Protein AF-A0A819XTP9-F1 (afdb_monomer)

pLDDT: mean 86.05, std 8.95, range [52.72, 97.12]

Foldseek 3Di:
DVLVVVLVVLVVLLVVCVVPVLVCVVVDDLVSLLSNLVSLLSVLVVVVLVSSCVVCVVVCQVDQSSLLSSLSSCLSNVVNVVSVVSQVPHPPHDPSSLLSNLLSCLPPVVNLVVSVVSQVPDPDRDPSSLVSSLVSCVVVVPVVVNVVSVVVVVVVD

Nearest PDB structures (foldseek):
  5iww-assembly1_D  TM=8.257E-01  e=1.047E-04  unidentified
  1fch-assembly1_A  TM=5.618E-01  e=5.860E-01  Homo sapiens
  9gag-assembly1_A  TM=6.217E-01  e=4.543E+00  Homo sapiens
  8qoy-assembly1_A  TM=3.673E-01  e=1.889E+00  Actinobacillus pleuropneumoniae
  2vsn-assembly2_B  TM=4.023E-01  e=3.390E+00  Xanthomonas campestris pv. campestris str. 8004

Organism: NCBI:txid392030

Radius of gyration: 17.26 Å; Cα contacts (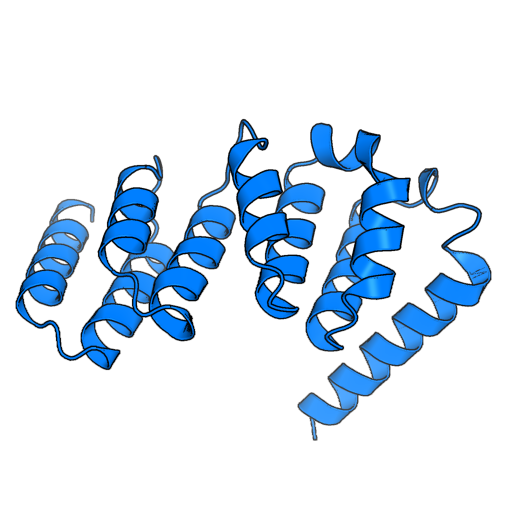8 Å, |Δi|>4): 165; chains: 1; bounding box: 43×31×42 Å

Sequence (157 aa):
MKLLNDKKQFEKALAIFDQYGISNILTLSNFTITQVLKACAHMGDLQRGKVIHNLIASKTENDIYVSSTLIHMYVHCADIASAQSLFDSTKNKTPQMYGMMMKNALMKCGDVAHAESLFYSSKEKGLSSYGVMMKGINRLNIFDNAELVMSQLFISL

InterPro domains:
  IPR011990 Tetratricopeptide-like helical domain superfamily [G3DSA:1.25.40.10] (1-155)
  IPR046960 Pentatricopeptide repeat-containing protein At4g14850-like, plant [PTHR47926] (7-102)

Mean predicted aligned error: 6.76 Å

Structure (mmCIF, N/CA/C/O backbone):
data_AF-A0A819XTP9-F1
#
_entry.id   AF-A0A819XTP9-F1
#
loop_
_atom_site.group_PDB
_atom_site.id
_atom_site.type_symbol
_atom_site.label_atom_id
_atom_site.label_alt_id
_atom_site.label_comp_id
_atom_site.label_asym_id
_atom_site.label_entity_id
_atom_site.label_seq_id
_atom_site.pdbx_PDB_ins_code
_atom_site.Cartn_x
_atom_site.Cartn_y
_ato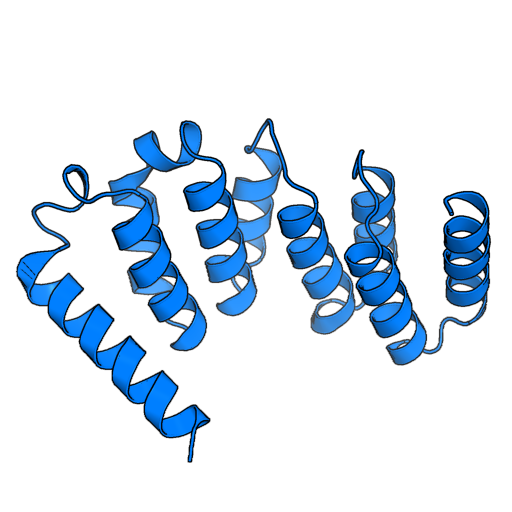m_site.Cartn_z
_atom_site.occupancy
_atom_site.B_iso_or_equiv
_atom_site.auth_seq_id
_atom_site.auth_comp_id
_atom_site.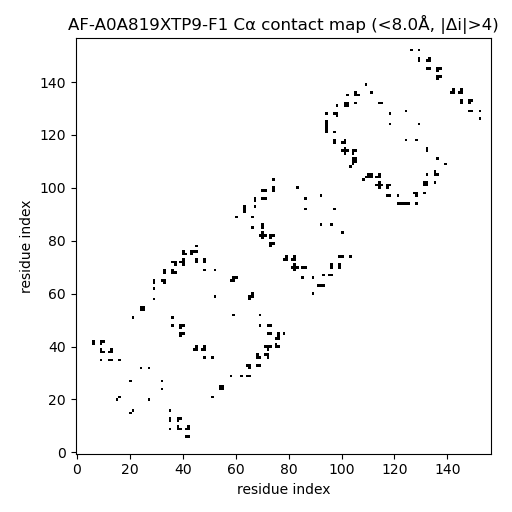auth_asym_id
_atom_site.auth_atom_id
_atom_site.pdbx_PDB_model_num
ATOM 1 N N . MET A 1 1 ? 12.580 -18.613 15.513 1.00 52.72 1 MET A N 1
ATOM 2 C CA . MET A 1 1 ? 11.890 -18.068 16.710 1.00 52.72 1 MET A CA 1
ATOM 3 C C . MET A 1 1 ? 11.300 -16.668 16.498 1.00 52.72 1 MET A C 1
ATOM 5 O O . MET A 1 1 ? 10.127 -16.501 16.796 1.00 52.72 1 MET A O 1
ATOM 9 N N . LYS A 1 2 ? 12.041 -15.690 15.942 1.00 59.69 2 LYS A N 1
ATOM 10 C CA . LYS A 1 2 ? 11.573 -14.297 15.736 1.00 59.69 2 LYS A CA 1
ATOM 11 C C . LYS A 1 2 ? 10.280 -14.166 14.900 1.00 59.69 2 LYS A C 1
ATOM 13 O O . LYS A 1 2 ? 9.315 -13.595 15.382 1.00 59.69 2 LYS A O 1
ATOM 18 N N . LEU A 1 3 ? 10.202 -14.842 13.747 1.00 56.00 3 LEU A N 1
ATOM 19 C CA . LEU A 1 3 ? 9.009 -14.878 12.874 1.00 56.00 3 LEU A CA 1
ATOM 20 C C . LEU A 1 3 ? 7.717 -15.345 13.574 1.00 56.00 3 LEU A C 1
ATOM 22 O O . LEU A 1 3 ? 6.644 -14.802 13.331 1.00 56.00 3 LEU A O 1
ATOM 26 N N . LEU A 1 4 ? 7.811 -16.345 14.458 1.00 60.31 4 LEU A N 1
ATOM 27 C CA . LEU A 1 4 ? 6.656 -16.848 15.210 1.00 60.31 4 LEU A CA 1
ATOM 28 C C . LEU A 1 4 ? 6.201 -15.835 16.272 1.00 60.31 4 LEU A C 1
ATOM 30 O O . LEU A 1 4 ? 5.009 -15.713 16.547 1.00 60.31 4 LEU A O 1
ATOM 34 N N . ASN A 1 5 ? 7.153 -15.105 16.856 1.00 67.62 5 ASN A N 1
ATOM 35 C CA . ASN A 1 5 ? 6.876 -14.062 17.834 1.00 67.62 5 ASN A CA 1
ATOM 36 C C . ASN A 1 5 ? 6.224 -12.836 17.182 1.00 67.62 5 ASN A C 1
ATOM 38 O O . ASN A 1 5 ? 5.313 -12.249 17.760 1.00 67.62 5 ASN A O 1
ATOM 42 N N . ASP A 1 6 ? 6.648 -12.484 15.968 1.00 74.19 6 ASP A N 1
ATOM 43 C CA . ASP A 1 6 ? 6.066 -11.383 15.198 1.00 74.19 6 ASP A CA 1
ATOM 44 C C . ASP A 1 6 ? 4.623 -11.718 14.788 1.00 74.19 6 ASP A C 1
ATOM 46 O O . ASP A 1 6 ? 3.712 -10.926 15.022 1.00 74.19 6 ASP A O 1
ATOM 50 N N . LYS A 1 7 ? 4.372 -12.945 14.305 1.00 78.00 7 LYS A N 1
ATOM 51 C CA . LYS A 1 7 ? 3.016 -13.407 13.963 1.00 78.00 7 LYS A CA 1
ATOM 52 C C . LYS A 1 7 ? 2.049 -13.330 15.153 1.00 78.00 7 LYS A C 1
ATOM 54 O O . LYS A 1 7 ? 0.955 -12.789 15.017 1.00 78.00 7 LYS A O 1
ATOM 59 N N . LYS A 1 8 ? 2.474 -13.794 16.336 1.00 83.50 8 LYS A N 1
ATOM 60 C CA . LYS A 1 8 ? 1.664 -13.716 17.568 1.00 83.50 8 LYS A CA 1
ATOM 61 C C . LYS A 1 8 ? 1.355 -12.278 17.990 1.00 83.50 8 LYS A C 1
ATOM 63 O O . LYS A 1 8 ? 0.296 -12.026 18.558 1.00 83.50 8 LYS A O 1
ATOM 68 N N . GLN A 1 9 ? 2.273 -11.341 17.763 1.00 82.75 9 GLN A N 1
ATOM 69 C CA . GLN A 1 9 ? 2.052 -9.931 18.089 1.00 82.75 9 GLN A CA 1
ATOM 70 C C . GLN A 1 9 ? 1.016 -9.296 17.158 1.00 82.75 9 GLN A C 1
ATOM 72 O O . GLN A 1 9 ? 0.125 -8.598 17.639 1.00 82.75 9 GLN A O 1
ATOM 77 N N . PHE A 1 10 ? 1.081 -9.582 15.854 1.00 88.19 10 PHE A N 1
ATOM 78 C CA . PHE A 1 10 ? 0.088 -9.095 14.894 1.00 88.19 10 PHE A CA 1
ATOM 79 C C . PHE A 1 10 ? -1.302 -9.663 15.172 1.00 88.19 10 PHE A C 1
ATOM 81 O O . PHE A 1 10 ? -2.270 -8.913 15.185 1.00 88.19 10 PHE A O 1
ATOM 88 N N . GLU A 1 11 ? -1.401 -10.954 15.480 1.00 87.69 11 GLU A N 1
ATOM 89 C CA . GLU A 1 11 ? -2.671 -11.592 15.835 1.00 87.69 11 GLU A CA 1
ATOM 90 C C . GLU A 1 11 ? -3.318 -10.948 17.072 1.00 87.69 11 GLU A C 1
ATOM 92 O O . GLU A 1 11 ? -4.498 -10.604 17.050 1.00 87.69 11 GLU A O 1
ATOM 97 N N . LYS A 1 12 ? -2.531 -10.674 18.121 1.00 86.12 12 LYS A N 1
ATOM 98 C CA . LYS A 1 12 ? -3.012 -9.944 19.306 1.00 86.12 12 LYS A CA 1
ATOM 99 C C . LYS A 1 12 ? -3.460 -8.522 18.979 1.00 86.12 12 LYS A C 1
ATOM 101 O O . LYS A 1 12 ? -4.491 -8.085 19.482 1.00 86.12 12 LYS A O 1
ATOM 106 N N . ALA A 1 13 ? -2.697 -7.798 18.160 1.00 86.00 13 ALA A N 1
ATOM 107 C CA . ALA A 1 13 ? -3.052 -6.439 17.758 1.00 86.00 13 ALA A CA 1
ATOM 108 C C . ALA A 1 13 ? -4.395 -6.408 17.013 1.00 86.00 13 ALA A C 1
ATOM 110 O O . ALA A 1 13 ? -5.224 -5.539 17.276 1.00 86.00 13 ALA A O 1
ATOM 111 N N . LEU A 1 14 ? -4.627 -7.385 16.133 1.00 90.38 14 LEU A N 1
ATOM 112 C CA . LEU A 1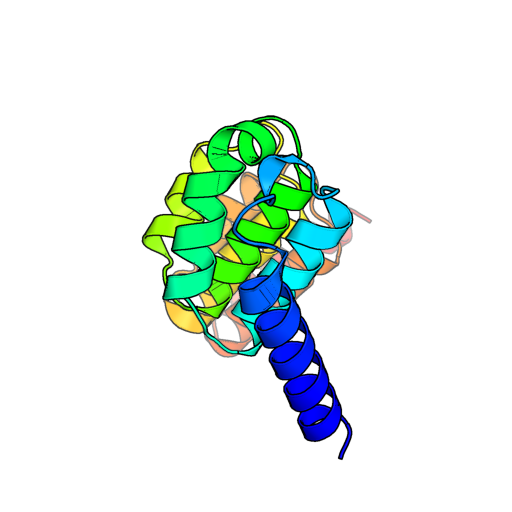 14 ? -5.881 -7.524 15.397 1.00 90.38 14 LEU A CA 1
ATOM 113 C C . LEU A 1 14 ? -7.042 -7.908 16.320 1.00 90.38 14 LEU A C 1
ATOM 115 O O . LEU A 1 14 ? -8.101 -7.306 16.213 1.00 90.38 14 LEU A O 1
ATOM 119 N N . ALA A 1 15 ? -6.832 -8.808 17.284 1.00 89.00 15 ALA A N 1
ATOM 120 C CA . ALA A 1 15 ? -7.862 -9.167 18.261 1.00 89.00 15 ALA A CA 1
ATOM 121 C C . ALA A 1 15 ? -8.310 -7.966 19.119 1.00 89.00 15 ALA A C 1
ATOM 123 O O . ALA A 1 15 ? -9.503 -7.751 19.320 1.00 89.00 15 ALA A O 1
ATOM 124 N N . ILE A 1 16 ? -7.362 -7.145 19.587 1.00 86.06 16 ILE A N 1
ATOM 125 C CA . ILE A 1 16 ? -7.672 -5.914 20.334 1.00 86.06 16 ILE A CA 1
ATOM 126 C C . ILE A 1 16 ? -8.431 -4.924 19.440 1.00 86.06 16 ILE A C 1
ATOM 128 O O . ILE A 1 16 ? -9.387 -4.287 19.885 1.00 86.06 16 ILE A O 1
ATOM 132 N N . PHE A 1 17 ? -8.019 -4.797 18.178 1.00 87.69 17 PHE A N 1
ATOM 133 C CA . PHE A 1 17 ? -8.687 -3.926 17.218 1.00 87.69 17 PHE A CA 1
ATOM 134 C C . PHE A 1 17 ? -10.121 -4.381 16.912 1.00 87.69 17 PHE A C 1
ATOM 136 O O . PHE A 1 17 ? -11.020 -3.545 16.882 1.00 87.69 17 PHE A O 1
ATOM 143 N N . ASP A 1 18 ? -10.362 -5.679 16.751 1.00 87.12 18 ASP A N 1
ATOM 144 C CA . ASP A 1 18 ? -11.707 -6.213 16.524 1.00 87.12 18 ASP A CA 1
ATOM 145 C C . ASP A 1 18 ? -12.618 -5.972 17.735 1.00 87.12 18 ASP A C 1
ATOM 147 O O . ASP A 1 18 ? -13.797 -5.663 17.575 1.00 87.12 18 ASP A O 1
ATOM 151 N N . GLN A 1 19 ? -12.067 -6.064 18.949 1.00 85.75 19 GLN A N 1
ATOM 152 C CA . GLN A 1 19 ? -12.831 -5.887 20.181 1.00 85.75 19 GLN A CA 1
ATOM 153 C C . GLN A 1 19 ? -13.189 -4.420 20.470 1.00 85.75 19 GLN A C 1
ATOM 155 O O . GLN A 1 19 ? -14.282 -4.149 20.965 1.00 85.75 19 GLN A O 1
ATOM 160 N N . TYR A 1 20 ? -12.289 -3.472 20.184 1.00 82.81 20 TYR A N 1
ATOM 161 C CA . TYR A 1 20 ? -12.443 -2.079 20.639 1.00 82.81 20 TYR A CA 1
ATOM 162 C C . TYR A 1 20 ? -12.236 -1.012 19.566 1.00 82.81 20 TYR A C 1
ATOM 164 O O . TYR A 1 20 ? -12.576 0.143 19.801 1.00 82.81 20 TYR A O 1
ATOM 172 N N . GLY A 1 21 ? -11.617 -1.365 18.442 1.00 79.75 21 GLY A N 1
ATOM 173 C CA . GLY A 1 21 ? -11.106 -0.427 17.444 1.00 79.75 21 GLY A CA 1
ATOM 174 C C . GLY A 1 21 ? -12.045 -0.167 16.269 1.00 79.75 21 GLY A C 1
ATOM 175 O O . GLY A 1 21 ? -11.952 0.885 15.644 1.00 79.75 21 GLY A O 1
ATOM 176 N N . ILE A 1 22 ? -12.949 -1.100 15.947 1.00 82.62 22 ILE A N 1
ATOM 177 C CA . ILE A 1 22 ? -13.853 -0.945 14.794 1.00 82.62 22 ILE A CA 1
ATOM 178 C C . ILE A 1 22 ? -14.908 0.137 15.062 1.00 82.62 22 ILE A C 1
ATOM 180 O O . ILE A 1 22 ? -15.137 0.994 14.210 1.00 82.62 22 ILE A O 1
ATOM 184 N N . SER A 1 23 ? -15.524 0.141 16.248 1.00 84.38 23 SER A N 1
ATOM 185 C CA . SER A 1 23 ? -16.611 1.072 16.595 1.00 84.38 23 SER A CA 1
ATOM 186 C C . SER A 1 23 ? -16.165 2.535 16.692 1.00 84.38 23 SER A C 1
ATOM 188 O O . SER A 1 23 ? -16.983 3.438 16.537 1.00 84.38 23 SER A O 1
ATOM 190 N N . ASN A 1 24 ? -14.874 2.781 16.916 1.00 86.12 24 ASN A N 1
ATOM 191 C CA . ASN A 1 24 ? -14.283 4.109 17.072 1.00 86.12 24 ASN A CA 1
ATOM 192 C C . ASN A 1 24 ? -13.151 4.377 16.063 1.00 86.12 24 ASN A C 1
ATOM 194 O O . ASN A 1 24 ? -12.341 5.280 16.261 1.00 86.12 24 ASN A O 1
ATOM 198 N N . ILE A 1 25 ? -13.081 3.626 14.961 1.00 88.25 25 ILE A N 1
ATOM 199 C CA . ILE A 1 25 ? -11.945 3.663 14.026 1.00 88.25 25 ILE A CA 1
ATOM 200 C C . ILE A 1 25 ? -11.623 5.071 13.499 1.00 88.25 25 ILE A C 1
ATOM 202 O O . ILE A 1 25 ? -10.461 5.424 13.296 1.00 88.25 25 ILE A O 1
ATOM 206 N N . LEU A 1 26 ? -12.645 5.914 13.332 1.00 87.44 26 LEU A N 1
ATOM 207 C CA . LEU A 1 26 ? -12.492 7.294 12.875 1.00 87.44 26 LEU A CA 1
ATOM 208 C C . LEU A 1 26 ? -11.775 8.188 13.899 1.00 87.44 26 LEU A C 1
ATOM 210 O O . LEU A 1 26 ? -11.086 9.132 13.504 1.00 87.44 26 LEU A O 1
ATOM 214 N N . THR A 1 27 ? -11.873 7.874 15.194 1.00 88.38 27 THR A N 1
ATOM 215 C CA . THR A 1 27 ? -11.182 8.603 16.269 1.00 88.38 27 THR A CA 1
ATOM 216 C C . THR A 1 27 ? -9.759 8.100 16.494 1.00 88.38 27 THR A C 1
ATOM 218 O O . THR A 1 27 ? -8.988 8.749 17.197 1.00 88.38 27 THR A O 1
ATOM 221 N N . LEU A 1 28 ? -9.380 6.956 15.913 1.00 90.38 28 LEU A N 1
ATOM 222 C CA . LEU A 1 28 ? -8.021 6.438 16.027 1.00 90.38 28 LEU A CA 1
ATOM 223 C C . LEU A 1 28 ? -7.025 7.320 15.267 1.00 90.38 28 LEU A C 1
ATOM 225 O O . LEU A 1 28 ? -7.310 7.885 14.201 1.00 90.38 28 LEU A O 1
ATOM 229 N N . SER A 1 29 ? -5.814 7.396 15.821 1.00 92.56 29 SER A N 1
ATOM 230 C CA . SER A 1 29 ? -4.696 8.066 15.166 1.00 92.56 29 SER A CA 1
ATOM 231 C C . SER A 1 29 ? -4.305 7.336 13.878 1.00 92.56 29 SER A C 1
ATOM 233 O O . SER A 1 29 ? -4.395 6.106 13.788 1.00 92.56 29 SER A O 1
ATOM 235 N N . ASN A 1 30 ? -3.799 8.083 12.896 1.00 93.69 30 ASN A N 1
ATOM 236 C CA . ASN A 1 30 ? -3.296 7.502 11.651 1.00 93.69 30 ASN A CA 1
ATOM 237 C C . ASN A 1 30 ? -2.159 6.504 11.929 1.00 93.69 30 ASN A C 1
ATOM 239 O O . ASN A 1 30 ? -2.094 5.453 11.297 1.00 93.69 30 ASN A O 1
ATOM 243 N N . PHE A 1 31 ? -1.334 6.754 12.954 1.00 92.44 31 PHE A N 1
ATOM 244 C CA . PHE A 1 31 ? -0.330 5.794 13.413 1.00 92.44 31 PHE A CA 1
ATOM 245 C C . PHE A 1 31 ? -0.962 4.450 13.801 1.00 92.44 31 PHE A C 1
ATOM 247 O O . PHE A 1 31 ? -0.568 3.420 13.257 1.00 92.44 31 PHE A O 1
ATOM 254 N N . THR A 1 32 ? -1.975 4.445 14.671 1.00 91.81 32 THR A N 1
ATOM 255 C CA . THR A 1 32 ? -2.674 3.219 15.090 1.00 91.81 32 THR A CA 1
ATOM 256 C C . THR A 1 32 ? -3.243 2.467 13.890 1.00 91.81 32 THR A C 1
ATOM 258 O O . THR A 1 32 ? -3.009 1.269 13.746 1.00 91.81 32 THR A O 1
ATOM 261 N N . ILE A 1 33 ? -3.915 3.184 12.986 1.00 93.81 33 ILE A N 1
ATOM 262 C CA . ILE A 1 33 ? -4.479 2.622 11.755 1.00 93.81 33 ILE A CA 1
ATOM 263 C C . ILE A 1 33 ? -3.388 1.939 10.916 1.00 93.81 33 ILE A C 1
ATOM 265 O O . ILE A 1 33 ? -3.557 0.793 10.498 1.00 93.81 33 ILE A O 1
ATOM 269 N N . THR A 1 34 ? -2.235 2.588 10.718 1.00 94.62 34 THR A N 1
ATOM 270 C CA . THR A 1 34 ? -1.134 1.982 9.949 1.00 94.62 34 THR A CA 1
ATOM 271 C C . THR A 1 34 ? -0.580 0.717 10.607 1.00 94.62 34 THR A C 1
ATOM 273 O O . THR A 1 34 ? -0.206 -0.215 9.897 1.00 94.62 34 THR A O 1
ATOM 276 N N . GLN A 1 35 ? -0.548 0.626 11.941 1.00 93.75 35 GLN A N 1
ATOM 277 C CA . GLN A 1 35 ? -0.102 -0.595 12.624 1.00 93.75 35 GLN A CA 1
ATOM 278 C C . GLN A 1 35 ? -1.077 -1.756 12.406 1.00 93.75 35 GLN A C 1
ATOM 280 O O . GLN A 1 35 ? -0.648 -2.869 12.103 1.00 93.75 35 GLN A O 1
ATOM 285 N N . VAL A 1 36 ? -2.383 -1.492 12.478 1.00 94.50 36 VAL A N 1
ATOM 286 C CA . VAL A 1 36 ? -3.420 -2.502 12.217 1.00 94.50 36 VAL A CA 1
ATOM 287 C C . VAL A 1 36 ? -3.366 -2.969 10.760 1.00 94.50 36 VAL A C 1
ATOM 289 O O . VAL A 1 36 ? -3.401 -4.169 10.493 1.00 94.50 36 VAL A O 1
ATOM 292 N N . LEU A 1 37 ? -3.189 -2.054 9.804 1.00 96.19 37 LEU A N 1
ATOM 293 C CA . LEU A 1 37 ? -3.0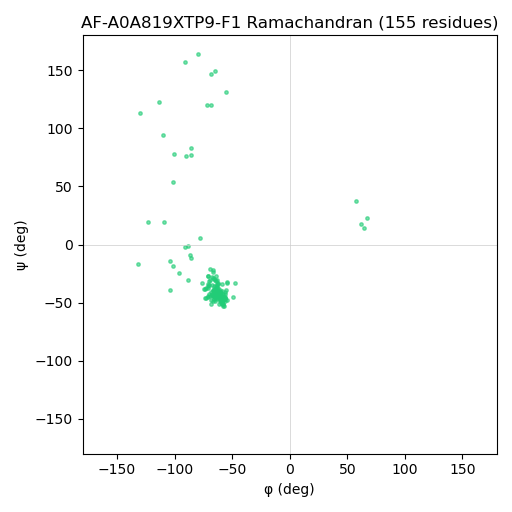29 -2.405 8.389 1.00 96.19 37 LEU A CA 1
ATOM 294 C C . LEU A 1 37 ? -1.754 -3.219 8.120 1.00 96.19 37 LEU A C 1
ATOM 296 O O . LEU A 1 37 ? -1.788 -4.175 7.345 1.00 96.19 37 LEU A O 1
ATOM 300 N N . LYS A 1 38 ? -0.635 -2.898 8.786 1.00 94.44 38 LYS A N 1
ATOM 301 C CA . LYS A 1 38 ? 0.593 -3.712 8.730 1.00 94.44 38 LYS A CA 1
ATOM 302 C C . LYS A 1 38 ? 0.365 -5.113 9.287 1.00 94.44 38 LYS A C 1
ATOM 304 O O . LYS A 1 38 ? 0.891 -6.067 8.716 1.00 94.44 38 LYS A O 1
ATOM 309 N N . ALA A 1 39 ? -0.412 -5.240 10.360 1.00 94.50 39 ALA A N 1
ATOM 310 C CA . ALA A 1 39 ? -0.796 -6.533 10.909 1.00 94.50 39 ALA A CA 1
ATOM 311 C C . ALA A 1 39 ? -1.664 -7.324 9.916 1.00 94.50 39 ALA A C 1
ATOM 313 O O . ALA A 1 39 ? -1.374 -8.491 9.667 1.00 94.50 39 ALA A O 1
ATOM 314 N N . CYS A 1 40 ? -2.644 -6.680 9.268 1.00 95.75 40 CYS A N 1
ATOM 315 C CA . CYS A 1 40 ? -3.445 -7.303 8.205 1.00 95.75 40 CYS A CA 1
ATOM 316 C C . CYS A 1 40 ? -2.556 -7.807 7.063 1.00 95.75 40 CYS A C 1
ATOM 318 O O . CYS A 1 40 ? -2.695 -8.952 6.646 1.00 95.75 40 CYS A O 1
ATOM 320 N N . ALA A 1 41 ? -1.590 -6.995 6.618 1.00 94.19 41 ALA A N 1
ATOM 321 C CA . ALA A 1 41 ? -0.631 -7.383 5.588 1.00 94.19 41 ALA A CA 1
ATOM 322 C C . ALA A 1 41 ? 0.161 -8.638 5.996 1.00 94.19 41 ALA A C 1
ATOM 324 O O . ALA A 1 41 ? 0.181 -9.613 5.257 1.00 94.19 41 ALA A O 1
ATOM 325 N N . HIS A 1 42 ? 0.756 -8.652 7.194 1.00 93.19 42 HIS A N 1
ATOM 326 C CA . HIS A 1 42 ? 1.548 -9.792 7.679 1.00 93.19 42 HIS A CA 1
ATOM 327 C C . HIS A 1 42 ? 0.726 -11.069 7.872 1.00 93.19 42 HIS A C 1
ATOM 329 O O . HIS A 1 42 ? 1.255 -12.169 7.720 1.00 93.19 42 HIS A O 1
ATOM 335 N N . MET A 1 43 ? -0.550 -10.928 8.226 1.00 92.31 43 MET A N 1
ATOM 336 C CA . MET A 1 43 ? -1.459 -12.057 8.405 1.00 92.31 43 MET A CA 1
ATOM 337 C C . MET A 1 43 ? -2.129 -12.495 7.096 1.00 92.31 43 MET A C 1
ATOM 339 O O . MET A 1 43 ? -2.774 -13.540 7.080 1.00 92.31 43 MET A O 1
ATOM 343 N N . GLY A 1 44 ? -1.974 -11.733 6.006 1.00 93.50 44 GLY A N 1
ATOM 344 C CA . GLY A 1 44 ? -2.687 -11.964 4.748 1.00 93.50 44 GLY A CA 1
ATOM 345 C C . GLY A 1 44 ? -4.198 -11.723 4.851 1.00 93.50 44 GLY A C 1
ATOM 346 O O . GLY A 1 44 ? -4.963 -12.276 4.064 1.00 93.50 44 GLY A O 1
ATOM 347 N N . ASP A 1 45 ? -4.648 -10.928 5.826 1.00 95.31 45 ASP A N 1
ATOM 348 C CA . ASP A 1 45 ? -6.068 -10.706 6.107 1.00 95.31 45 ASP A CA 1
ATOM 349 C C . ASP A 1 45 ? -6.642 -9.581 5.235 1.00 95.31 45 ASP A C 1
ATOM 351 O O . ASP A 1 45 ? -6.821 -8.431 5.654 1.00 95.31 45 ASP A O 1
ATOM 355 N N . LEU A 1 46 ? -6.902 -9.925 3.973 1.00 96.75 46 LEU A N 1
ATOM 356 C CA . LEU A 1 46 ? -7.456 -9.004 2.984 1.00 96.75 46 LEU A CA 1
ATOM 357 C C . LEU A 1 46 ? -8.835 -8.469 3.388 1.00 96.75 46 LEU A C 1
ATOM 359 O O . LEU A 1 46 ? -9.133 -7.300 3.146 1.00 96.75 46 LEU A O 1
ATOM 363 N N . GLN A 1 47 ? -9.681 -9.317 3.978 1.00 95.75 47 GLN A N 1
ATOM 364 C CA . GLN A 1 47 ? -11.060 -8.951 4.303 1.00 95.75 47 GLN A CA 1
ATOM 365 C C . GLN A 1 47 ? -11.090 -7.867 5.374 1.00 95.75 47 GLN A C 1
ATOM 367 O O . GLN A 1 47 ? -11.715 -6.824 5.168 1.00 95.75 47 GLN A O 1
ATOM 372 N N . ARG A 1 48 ? -10.333 -8.044 6.466 1.00 94.62 48 ARG A N 1
ATOM 373 C CA . ARG A 1 48 ? -10.212 -7.002 7.491 1.00 94.62 48 ARG A CA 1
ATOM 374 C C . ARG A 1 48 ? -9.602 -5.725 6.910 1.00 94.62 48 ARG A C 1
ATOM 376 O O . ARG A 1 48 ? -10.104 -4.635 7.174 1.00 94.62 48 ARG A O 1
ATOM 383 N N . GLY A 1 49 ? -8.577 -5.847 6.065 1.00 96.75 49 GLY A N 1
ATOM 384 C CA . GLY A 1 49 ? -7.970 -4.707 5.376 1.00 96.75 49 GLY A CA 1
ATOM 385 C C . GLY A 1 49 ? -8.967 -3.888 4.543 1.00 96.75 49 GLY A C 1
ATOM 386 O O . GLY A 1 49 ? -8.956 -2.660 4.615 1.00 96.75 49 GLY A O 1
ATOM 387 N N . LYS A 1 50 ? -9.869 -4.550 3.803 1.00 96.88 50 LYS A N 1
ATOM 388 C CA . LYS A 1 50 ? -10.938 -3.895 3.024 1.00 96.88 50 LYS A CA 1
ATOM 389 C C . LYS A 1 50 ? -11.967 -3.199 3.908 1.00 96.88 50 LYS A C 1
ATOM 391 O O . LYS A 1 50 ? -12.336 -2.064 3.620 1.00 96.88 50 LYS A O 1
ATOM 396 N N . VAL A 1 51 ? -12.398 -3.853 4.988 1.00 94.81 51 VAL A N 1
ATOM 397 C CA . VAL A 1 51 ? -13.318 -3.247 5.964 1.00 94.81 51 VAL A CA 1
ATOM 398 C C . VAL A 1 51 ? -12.708 -1.971 6.539 1.00 94.81 51 VAL A C 1
ATOM 400 O O . VAL A 1 51 ? -13.356 -0.928 6.526 1.00 94.81 51 VAL A O 1
ATOM 403 N N . ILE A 1 52 ? -11.442 -2.026 6.964 1.00 95.44 52 ILE A N 1
ATOM 404 C CA . ILE A 1 52 ? -10.721 -0.853 7.468 1.00 95.44 52 ILE A CA 1
ATOM 405 C C . ILE A 1 52 ? -10.671 0.241 6.403 1.00 95.44 52 ILE A C 1
ATOM 407 O O . ILE A 1 52 ? -11.062 1.362 6.707 1.00 95.44 52 ILE A O 1
ATOM 411 N N . HIS A 1 53 ? -10.239 -0.070 5.174 1.00 96.31 53 HIS A N 1
ATOM 412 C CA . HIS A 1 53 ? -10.133 0.911 4.088 1.00 96.31 53 HIS A CA 1
ATOM 413 C C . HIS A 1 53 ? -11.455 1.652 3.850 1.00 96.31 53 HIS A C 1
ATOM 415 O O . HIS A 1 53 ? -11.466 2.881 3.836 1.00 96.31 53 HIS A O 1
ATOM 421 N N . ASN A 1 54 ? -12.570 0.921 3.759 1.00 94.75 54 ASN A N 1
ATOM 422 C CA . ASN A 1 54 ? -13.895 1.513 3.574 1.00 94.75 54 ASN A CA 1
ATOM 423 C C . ASN A 1 54 ? -14.272 2.456 4.726 1.00 94.75 54 ASN A C 1
ATOM 425 O O . ASN A 1 54 ? -14.816 3.533 4.493 1.00 94.75 54 ASN A O 1
ATOM 429 N N . LEU A 1 55 ? -13.954 2.077 5.966 1.00 93.81 55 LEU A N 1
ATOM 430 C CA . LEU A 1 55 ? -14.245 2.892 7.146 1.00 93.81 55 LEU A CA 1
ATOM 431 C C . LEU A 1 55 ? -13.362 4.145 7.246 1.00 93.81 55 LEU A C 1
ATOM 433 O O . LEU A 1 55 ? -13.783 5.127 7.848 1.00 93.81 55 LEU A O 1
ATOM 437 N N . ILE A 1 56 ? -12.151 4.133 6.678 1.00 94.75 56 ILE A N 1
ATOM 438 C CA . ILE A 1 56 ? -11.183 5.242 6.764 1.00 94.75 56 ILE A CA 1
ATOM 439 C C . ILE A 1 56 ? -10.993 5.994 5.440 1.00 94.75 56 ILE A C 1
ATOM 441 O O . ILE A 1 56 ? -9.983 6.686 5.279 1.00 94.75 56 ILE A O 1
ATOM 445 N N . ALA A 1 57 ? -11.926 5.881 4.491 1.00 92.44 57 ALA A N 1
ATOM 446 C CA . ALA A 1 57 ? -11.803 6.481 3.158 1.00 92.44 57 ALA A CA 1
ATOM 447 C C . ALA A 1 57 ? -11.400 7.971 3.218 1.00 92.44 57 ALA A C 1
ATOM 449 O O . ALA A 1 57 ? -10.424 8.378 2.590 1.00 92.44 57 ALA A O 1
ATOM 450 N N . SER A 1 58 ? -12.031 8.750 4.105 1.00 88.75 58 SER A N 1
ATOM 451 C CA . SER A 1 58 ? -11.712 10.172 4.312 1.00 88.75 58 SER A CA 1
ATOM 452 C C . SER A 1 58 ? -10.304 10.436 4.861 1.00 88.75 58 SER A C 1
ATOM 454 O O . SER A 1 58 ? -9.706 11.467 4.564 1.00 88.75 58 SER A O 1
ATOM 456 N N . LYS A 1 59 ? -9.734 9.526 5.661 1.00 88.44 59 LYS A N 1
ATOM 457 C CA . LYS A 1 59 ? -8.347 9.644 6.150 1.00 88.44 59 LYS A CA 1
ATOM 458 C C . LYS A 1 59 ? -7.340 9.281 5.063 1.00 88.44 59 LYS A C 1
ATOM 460 O O . LYS A 1 59 ? -6.265 9.867 5.019 1.00 88.44 59 LYS A O 1
ATOM 465 N N . THR A 1 60 ? -7.693 8.338 4.195 1.00 89.38 60 THR A N 1
ATOM 466 C CA . THR A 1 60 ? -6.833 7.862 3.102 1.00 89.38 60 THR A CA 1
ATOM 467 C C . THR A 1 60 ? -6.496 9.000 2.140 1.00 89.38 60 THR A C 1
ATOM 469 O O . THR A 1 60 ? -5.329 9.209 1.819 1.00 89.38 60 THR A O 1
ATOM 472 N N . GLU A 1 61 ? -7.490 9.809 1.775 1.00 86.12 61 GLU A N 1
ATOM 473 C CA . GLU A 1 61 ? -7.318 10.966 0.886 1.00 86.12 61 GLU A CA 1
ATOM 474 C C . GLU A 1 61 ? -6.413 12.064 1.470 1.00 86.12 61 GLU A C 1
ATOM 476 O O . GLU A 1 61 ? -5.77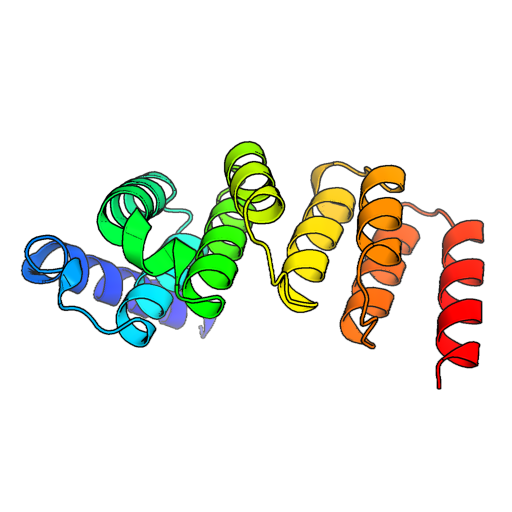1 12.803 0.723 1.00 86.12 61 GLU A O 1
ATOM 481 N N . ASN A 1 62 ? -6.343 12.154 2.800 1.00 86.81 62 ASN A N 1
ATOM 482 C CA . ASN A 1 62 ? -5.673 13.239 3.517 1.00 86.81 62 ASN A CA 1
ATOM 483 C C . ASN A 1 62 ? -4.308 12.850 4.105 1.00 86.81 62 ASN A C 1
ATOM 485 O O . ASN A 1 62 ? -3.545 13.729 4.502 1.00 86.81 62 ASN A O 1
ATOM 489 N N . ASP A 1 63 ? -3.982 11.557 4.175 1.00 92.81 63 ASP A N 1
ATOM 490 C CA . ASP A 1 63 ? -2.742 11.072 4.777 1.00 92.81 63 ASP A CA 1
ATOM 491 C C . ASP A 1 63 ? -2.008 10.089 3.854 1.00 92.81 63 ASP A C 1
ATOM 493 O O . ASP A 1 63 ? -2.435 8.957 3.595 1.00 92.81 63 ASP A O 1
ATOM 497 N N . ILE A 1 64 ? -0.840 10.528 3.383 1.00 93.38 64 ILE A N 1
ATOM 498 C CA . ILE A 1 64 ? -0.006 9.755 2.465 1.00 93.38 64 ILE A CA 1
ATOM 499 C C . ILE A 1 64 ? 0.556 8.475 3.099 1.00 93.38 64 ILE A C 1
ATOM 501 O O . ILE A 1 64 ? 0.759 7.481 2.401 1.00 93.38 64 ILE A O 1
ATOM 505 N N . TYR A 1 65 ? 0.782 8.456 4.414 1.00 93.44 65 TYR A N 1
ATOM 506 C CA . TYR A 1 65 ? 1.283 7.282 5.128 1.00 93.44 65 TYR A CA 1
ATOM 507 C C . TYR A 1 65 ? 0.197 6.218 5.277 1.00 93.44 65 TYR A C 1
ATOM 509 O O . TYR A 1 65 ? 0.488 5.025 5.126 1.00 93.44 65 TYR A O 1
ATOM 517 N N . VAL A 1 66 ? -1.051 6.631 5.522 1.00 95.44 66 VAL A N 1
ATOM 518 C CA . VAL A 1 66 ? -2.218 5.733 5.515 1.00 95.44 66 VAL A CA 1
ATOM 519 C C . VAL A 1 66 ? -2.383 5.116 4.129 1.00 95.44 66 VAL A C 1
ATOM 521 O O . VAL A 1 66 ? -2.387 3.888 4.016 1.00 95.44 66 VAL A O 1
ATOM 524 N N . SER A 1 67 ? -2.396 5.941 3.078 1.00 95.69 67 SER A N 1
ATOM 525 C CA . SER A 1 67 ? -2.458 5.475 1.685 1.00 95.69 67 SER A CA 1
ATOM 526 C C . SER A 1 67 ? -1.320 4.509 1.337 1.00 95.69 67 SER A C 1
ATOM 528 O O . SER A 1 67 ? -1.557 3.424 0.809 1.00 95.69 67 SER A O 1
ATOM 530 N N . SER A 1 68 ? -0.076 4.845 1.698 1.00 95.62 68 SER A N 1
ATOM 531 C CA . SER A 1 68 ? 1.101 3.994 1.450 1.00 95.62 68 SER A CA 1
ATOM 532 C C . SER A 1 68 ? 0.980 2.638 2.142 1.00 95.62 68 SER A C 1
ATOM 534 O O . SER A 1 68 ? 1.278 1.594 1.559 1.00 95.62 68 SER A O 1
ATOM 536 N N . THR A 1 69 ? 0.476 2.633 3.377 1.00 96.44 69 THR A N 1
ATOM 537 C CA . THR A 1 69 ? 0.291 1.401 4.147 1.00 96.44 69 THR A CA 1
ATOM 538 C C . THR A 1 69 ? -0.848 0.542 3.591 1.00 96.44 69 THR A C 1
ATOM 540 O O . THR A 1 69 ? -0.725 -0.683 3.578 1.00 96.44 69 THR A O 1
ATOM 543 N N . LEU A 1 70 ? -1.927 1.152 3.091 1.00 97.12 70 LEU A N 1
ATOM 544 C CA . LEU A 1 70 ? -3.008 0.441 2.403 1.00 97.12 70 LEU A CA 1
ATOM 545 C C . LEU A 1 70 ? -2.522 -0.217 1.108 1.00 97.12 70 LEU A C 1
ATOM 547 O O . LEU A 1 70 ? -2.787 -1.400 0.905 1.00 97.12 70 LEU A O 1
ATOM 551 N N . ILE A 1 71 ? -1.757 0.500 0.276 1.00 96.44 71 ILE A N 1
ATOM 552 C CA . ILE A 1 71 ? -1.142 -0.068 -0.936 1.00 96.44 71 ILE A CA 1
ATOM 553 C C . ILE A 1 71 ? -0.255 -1.259 -0.562 1.00 96.44 71 ILE A C 1
ATOM 555 O O . ILE A 1 71 ? -0.391 -2.335 -1.142 1.00 96.44 71 ILE A O 1
ATOM 559 N N . HIS A 1 72 ? 0.603 -1.106 0.454 1.00 95.19 72 HIS A N 1
ATOM 560 C CA . HIS A 1 72 ? 1.429 -2.205 0.955 1.00 95.19 72 HIS A CA 1
ATOM 561 C C . HIS A 1 72 ? 0.587 -3.417 1.378 1.00 95.19 72 HIS A C 1
ATOM 563 O O . HIS A 1 72 ? 0.921 -4.550 1.031 1.00 95.19 72 HIS A O 1
ATOM 569 N N . MET A 1 73 ? -0.499 -3.187 2.123 1.00 96.69 73 MET A N 1
ATOM 570 C CA . MET A 1 73 ? -1.408 -4.238 2.576 1.00 96.69 73 MET A CA 1
ATOM 571 C C . MET A 1 73 ? -2.042 -4.973 1.393 1.00 96.69 73 MET A C 1
ATOM 573 O O . MET A 1 73 ? -1.949 -6.197 1.337 1.00 96.69 73 MET A O 1
ATOM 577 N N . TYR A 1 74 ? -2.581 -4.254 0.406 1.00 97.00 74 TYR A N 1
ATOM 578 C CA . TYR A 1 74 ? -3.177 -4.864 -0.783 1.00 97.00 74 TYR A CA 1
ATOM 579 C C . TYR A 1 74 ? -2.171 -5.668 -1.612 1.00 97.00 74 TYR A C 1
ATOM 581 O O . TYR A 1 74 ? -2.462 -6.806 -1.986 1.00 97.00 74 TYR A O 1
ATOM 589 N N . VAL A 1 75 ? -0.961 -5.137 -1.831 1.00 93.19 75 VAL A N 1
ATOM 590 C CA . VAL A 1 75 ? 0.120 -5.858 -2.526 1.00 93.19 75 VAL A CA 1
ATOM 591 C C . VAL A 1 75 ? 0.480 -7.151 -1.790 1.00 93.19 75 VAL A C 1
ATOM 593 O O . VAL A 1 75 ? 0.614 -8.210 -2.414 1.00 93.19 75 VAL A O 1
ATOM 596 N N . HIS A 1 76 ? 0.615 -7.093 -0.461 1.00 91.88 76 HIS A N 1
ATOM 597 C CA . HIS A 1 76 ? 0.967 -8.263 0.344 1.00 91.88 76 HIS A CA 1
ATOM 598 C C . HIS A 1 76 ? -0.143 -9.321 0.332 1.00 91.88 76 HIS A C 1
ATOM 600 O O . HIS A 1 76 ? 0.136 -10.508 0.167 1.00 91.88 76 HIS A O 1
ATOM 606 N N . CYS A 1 77 ? -1.397 -8.877 0.401 1.00 93.94 77 CYS A N 1
ATOM 607 C CA . CYS A 1 77 ? -2.592 -9.711 0.312 1.00 93.94 77 CYS A CA 1
ATOM 608 C C . CYS A 1 77 ? -2.954 -10.137 -1.125 1.00 93.94 77 CYS A C 1
ATOM 610 O O . CYS A 1 77 ? -3.988 -10.766 -1.328 1.00 93.94 77 CYS A O 1
ATOM 612 N N . ALA A 1 78 ? -2.108 -9.826 -2.114 1.00 91.88 78 ALA A N 1
ATOM 613 C CA . ALA A 1 78 ? -2.265 -10.191 -3.524 1.00 91.88 78 ALA A CA 1
ATOM 614 C C . ALA A 1 78 ? -3.482 -9.587 -4.258 1.00 91.88 78 ALA A C 1
ATOM 616 O O . ALA A 1 78 ? -3.777 -10.011 -5.373 1.00 91.88 78 ALA A O 1
ATOM 617 N N . ASP A 1 79 ? -4.143 -8.569 -3.703 1.00 94.38 79 ASP A N 1
ATOM 618 C CA . ASP A 1 79 ? -5.216 -7.832 -4.385 1.00 94.38 79 ASP A CA 1
ATOM 619 C C . ASP A 1 79 ? -4.626 -6.643 -5.153 1.00 94.38 79 ASP A C 1
ATOM 621 O O . ASP A 1 79 ? -4.654 -5.486 -4.726 1.00 94.38 79 ASP A O 1
ATOM 625 N N . ILE A 1 80 ? -4.007 -6.965 -6.287 1.00 91.88 80 ILE A N 1
ATOM 626 C CA . ILE A 1 80 ? -3.220 -6.003 -7.065 1.00 91.88 80 ILE A CA 1
ATOM 627 C C . ILE A 1 80 ? -4.108 -4.957 -7.734 1.00 91.88 80 ILE A C 1
ATOM 629 O O . ILE A 1 80 ? -3.698 -3.807 -7.852 1.00 91.88 80 ILE A O 1
ATOM 633 N N . ALA A 1 81 ? -5.334 -5.323 -8.111 1.00 92.69 81 ALA A N 1
ATOM 634 C CA . ALA A 1 81 ? -6.293 -4.387 -8.683 1.00 92.69 81 ALA A CA 1
ATOM 635 C C . ALA A 1 81 ? -6.624 -3.260 -7.692 1.00 92.69 81 ALA A C 1
ATOM 637 O O . ALA A 1 81 ? -6.560 -2.084 -8.050 1.00 92.69 81 ALA A O 1
ATOM 638 N N . SER A 1 82 ? -6.889 -3.603 -6.426 1.00 95.56 82 SER A N 1
ATOM 639 C CA . SER A 1 82 ? -7.141 -2.604 -5.380 1.00 95.56 82 SER A CA 1
ATOM 640 C C . SER A 1 82 ? -5.894 -1.770 -5.067 1.00 95.56 82 SER A C 1
ATOM 642 O O . SER A 1 82 ? -5.996 -0.556 -4.890 1.00 95.56 82 SER A O 1
ATOM 644 N N . ALA A 1 83 ? -4.708 -2.395 -5.046 1.00 95.19 83 ALA A N 1
ATOM 645 C CA . ALA A 1 83 ? -3.444 -1.677 -4.871 1.00 95.19 83 ALA A CA 1
ATOM 646 C C . ALA A 1 83 ? -3.204 -0.650 -5.989 1.00 95.19 83 ALA A C 1
ATOM 648 O O . ALA A 1 83 ? -2.865 0.495 -5.699 1.00 95.19 83 ALA A O 1
ATOM 649 N N . GLN A 1 84 ? -3.412 -1.051 -7.246 1.00 93.56 84 GLN A N 1
ATOM 650 C CA . GLN A 1 84 ? -3.241 -0.196 -8.418 1.00 93.56 84 GLN A CA 1
ATOM 651 C C . GLN A 1 84 ? -4.261 0.942 -8.423 1.00 93.56 84 GLN A C 1
ATOM 653 O O . GLN A 1 84 ? -3.875 2.095 -8.566 1.00 93.56 84 GLN A O 1
ATOM 658 N N . SER A 1 85 ? -5.539 0.648 -8.167 1.00 95.00 85 SER A N 1
ATOM 659 C CA . SER A 1 85 ? -6.586 1.674 -8.118 1.00 95.00 85 SER A CA 1
ATOM 660 C C . SER A 1 85 ? -6.288 2.757 -7.078 1.00 95.00 85 SER A C 1
ATOM 662 O O . SER A 1 85 ? -6.477 3.940 -7.359 1.00 95.00 85 SER A O 1
ATOM 664 N N . LEU A 1 86 ? -5.820 2.370 -5.886 1.00 95.69 86 LEU A N 1
ATOM 665 C CA . LEU A 1 86 ? -5.457 3.320 -4.834 1.00 95.69 86 LEU A CA 1
ATOM 666 C C . LEU A 1 86 ? -4.159 4.069 -5.160 1.00 95.69 86 LEU A C 1
ATOM 668 O O . LEU A 1 86 ? -4.029 5.262 -4.880 1.00 95.69 86 LEU A O 1
ATOM 672 N N . PHE A 1 87 ? -3.187 3.383 -5.761 1.00 94.56 87 PHE A N 1
ATOM 673 C CA . PHE A 1 87 ? -1.974 4.022 -6.247 1.00 94.56 87 PHE A CA 1
ATOM 674 C C . PHE A 1 87 ? -2.320 5.112 -7.264 1.00 94.56 87 PHE A C 1
ATOM 676 O O . PHE A 1 87 ? -1.922 6.261 -7.078 1.00 94.56 87 PHE A O 1
ATOM 683 N N . ASP A 1 88 ? -3.118 4.794 -8.281 1.00 93.69 88 ASP A N 1
ATOM 684 C CA . ASP A 1 88 ? -3.491 5.708 -9.357 1.00 93.69 88 ASP A CA 1
ATOM 685 C C . ASP A 1 88 ? -4.229 6.941 -8.826 1.00 93.69 88 ASP A C 1
ATOM 687 O O . ASP A 1 88 ? -3.855 8.060 -9.188 1.00 93.69 88 ASP A O 1
ATOM 691 N N . SER A 1 89 ? -5.170 6.761 -7.889 1.00 92.88 89 SER A N 1
ATOM 692 C CA . SER A 1 89 ? -5.917 7.866 -7.269 1.00 92.88 89 SER A CA 1
ATOM 693 C C . SER A 1 89 ? -5.074 8.750 -6.338 1.00 92.88 89 SER A C 1
ATOM 695 O O . SER A 1 89 ? -5.420 9.911 -6.099 1.00 92.88 89 SER A O 1
ATOM 697 N N . THR A 1 90 ? -3.945 8.249 -5.829 1.00 92.19 90 THR A N 1
ATOM 698 C CA . THR A 1 90 ? -3.064 9.008 -4.932 1.00 92.19 90 THR A CA 1
ATOM 699 C C . THR A 1 90 ? -2.322 10.102 -5.706 1.00 92.19 90 THR A C 1
ATOM 701 O O . THR A 1 90 ? -1.532 9.808 -6.599 1.00 92.19 90 THR A O 1
ATOM 704 N N . LYS A 1 91 ? -2.494 11.381 -5.349 1.00 87.38 91 LYS A N 1
ATOM 705 C CA . LYS A 1 91 ? -1.813 12.500 -6.041 1.00 87.38 91 LYS A CA 1
ATOM 706 C C . LYS A 1 91 ? -0.316 12.599 -5.713 1.00 87.38 91 LYS A C 1
ATOM 708 O O . LYS A 1 91 ? 0.507 12.728 -6.613 1.00 87.38 91 LYS A O 1
ATOM 713 N N . ASN A 1 92 ? 0.045 12.493 -4.434 1.00 86.38 92 ASN A N 1
ATOM 714 C CA . ASN A 1 92 ? 1.412 12.717 -3.939 1.00 86.38 92 ASN A CA 1
ATOM 715 C C . ASN A 1 92 ? 2.159 11.400 -3.684 1.00 86.38 92 ASN A C 1
ATOM 717 O O . ASN A 1 92 ? 2.637 11.153 -2.578 1.00 86.38 92 ASN A O 1
ATOM 721 N N . LYS A 1 93 ? 2.217 10.528 -4.698 1.00 90.44 93 LYS A N 1
ATOM 722 C CA . LYS A 1 93 ? 2.839 9.197 -4.597 1.00 90.44 93 LYS A CA 1
ATOM 723 C C . LYS A 1 93 ? 4.291 9.297 -4.117 1.00 90.44 93 LYS A C 1
ATOM 725 O O . LYS A 1 93 ? 5.076 10.060 -4.677 1.00 90.44 93 LYS A O 1
ATOM 730 N N . THR A 1 94 ? 4.659 8.489 -3.125 1.00 88.56 94 THR A N 1
ATOM 731 C CA . THR A 1 94 ? 6.029 8.461 -2.590 1.00 88.56 94 THR A CA 1
ATOM 732 C C . THR A 1 94 ? 6.891 7.421 -3.314 1.00 88.56 94 THR A C 1
ATOM 734 O O . THR A 1 94 ? 6.347 6.433 -3.819 1.00 88.56 94 THR A O 1
ATOM 737 N N . PRO A 1 95 ? 8.233 7.547 -3.318 1.00 86.25 95 PRO A N 1
ATOM 738 C CA . PRO A 1 95 ? 9.122 6.544 -3.921 1.00 86.25 95 PRO A CA 1
ATOM 739 C C . PRO A 1 95 ? 8.898 5.124 -3.383 1.00 86.25 95 PRO A C 1
ATOM 741 O O . PRO A 1 95 ? 9.033 4.137 -4.104 1.00 86.25 95 PRO A O 1
ATOM 744 N N . GLN A 1 96 ? 8.503 5.004 -2.112 1.00 87.06 96 GLN A N 1
ATOM 745 C CA . GLN A 1 96 ? 8.177 3.723 -1.489 1.00 87.06 96 GLN A CA 1
ATOM 746 C C . GLN A 1 96 ? 6.956 3.064 -2.146 1.00 87.06 96 GLN A C 1
ATOM 748 O O . GLN A 1 96 ? 6.978 1.853 -2.351 1.00 87.06 96 GLN A O 1
ATOM 753 N N . MET A 1 97 ? 5.926 3.837 -2.515 1.00 91.69 97 MET A N 1
ATOM 754 C CA . MET A 1 97 ? 4.744 3.315 -3.212 1.00 91.69 97 MET A CA 1
ATOM 755 C C . MET A 1 97 ? 5.114 2.763 -4.593 1.00 91.69 97 MET A C 1
ATOM 757 O O . MET A 1 97 ? 4.749 1.633 -4.913 1.00 91.69 97 MET A O 1
ATOM 761 N N . TYR A 1 98 ? 5.907 3.508 -5.375 1.00 91.25 98 TYR A N 1
ATOM 762 C CA . TYR A 1 98 ? 6.438 3.017 -6.654 1.00 91.25 98 TYR A CA 1
ATOM 763 C C . TYR A 1 98 ? 7.232 1.722 -6.449 1.00 91.25 98 TYR A C 1
ATOM 765 O O . TYR A 1 98 ? 7.014 0.745 -7.159 1.00 91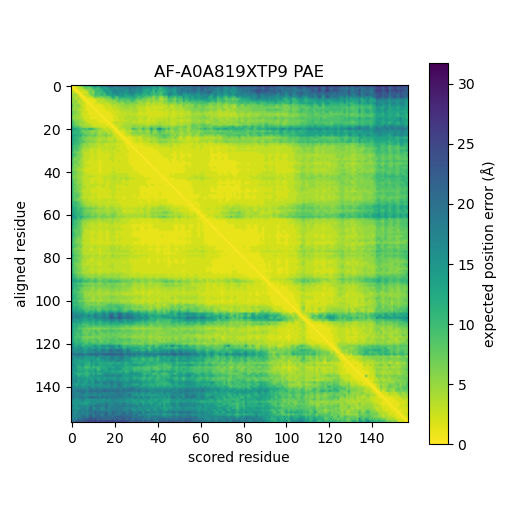.25 98 TYR A O 1
ATOM 773 N N . GLY A 1 99 ? 8.100 1.676 -5.433 1.00 89.44 99 GLY A N 1
ATOM 774 C CA . GLY A 1 99 ? 8.878 0.485 -5.081 1.00 89.44 99 GLY A CA 1
ATOM 775 C C . GLY A 1 99 ? 8.024 -0.753 -4.804 1.00 89.44 99 GLY A C 1
ATOM 776 O O . GLY A 1 99 ? 8.369 -1.849 -5.247 1.00 89.44 99 GLY A O 1
ATOM 777 N N . MET A 1 100 ? 6.896 -0.591 -4.105 1.00 90.06 100 MET A N 1
ATOM 778 C CA . MET A 1 100 ? 5.951 -1.682 -3.844 1.00 90.06 100 MET A CA 1
ATOM 779 C C . MET A 1 100 ? 5.309 -2.198 -5.136 1.00 90.06 100 MET A C 1
ATOM 781 O O . MET A 1 100 ? 5.270 -3.412 -5.346 1.00 90.06 100 MET A O 1
ATOM 785 N N . MET A 1 101 ? 4.865 -1.293 -6.013 1.00 92.56 101 MET A N 1
ATOM 786 C CA . MET A 1 101 ? 4.220 -1.649 -7.281 1.00 92.56 101 MET A CA 1
ATOM 787 C C . MET A 1 101 ? 5.207 -2.287 -8.269 1.00 92.56 101 MET A C 1
ATOM 789 O O . MET A 1 101 ? 4.915 -3.351 -8.813 1.00 92.56 101 MET A O 1
ATOM 793 N N . MET A 1 102 ? 6.419 -1.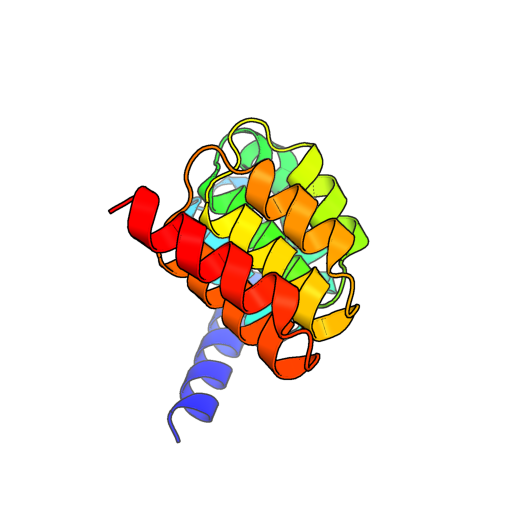732 -8.406 1.00 90.25 102 MET A N 1
ATOM 794 C CA . MET A 1 102 ? 7.502 -2.308 -9.219 1.00 90.25 102 MET A CA 1
ATOM 795 C C . MET A 1 102 ? 7.870 -3.713 -8.748 1.00 90.25 102 MET A C 1
ATOM 797 O O . MET A 1 102 ? 7.943 -4.649 -9.540 1.00 90.25 102 MET A O 1
ATOM 801 N N . LYS A 1 103 ? 8.065 -3.888 -7.435 1.00 85.12 103 LYS A N 1
ATOM 802 C CA . LYS A 1 103 ? 8.375 -5.197 -6.855 1.00 85.12 103 LYS A CA 1
ATOM 803 C C . LYS A 1 103 ? 7.269 -6.205 -7.157 1.00 85.12 103 LYS A C 1
ATOM 805 O O . LYS A 1 103 ? 7.571 -7.360 -7.444 1.00 85.12 103 LYS A O 1
ATOM 810 N N . ASN A 1 104 ? 6.005 -5.795 -7.089 1.00 85.44 104 ASN A N 1
ATOM 811 C CA . ASN A 1 104 ? 4.894 -6.668 -7.440 1.00 85.44 104 ASN A CA 1
ATOM 812 C C . ASN A 1 104 ? 4.903 -7.049 -8.931 1.00 85.44 104 ASN A C 1
ATOM 814 O O . ASN A 1 104 ? 4.837 -8.238 -9.241 1.00 85.44 104 ASN A O 1
ATOM 818 N N . ALA A 1 105 ? 5.051 -6.069 -9.828 1.00 83.12 105 ALA A N 1
ATOM 819 C CA . ALA A 1 105 ? 5.123 -6.290 -11.273 1.00 83.12 105 ALA A CA 1
ATOM 820 C C . ALA A 1 105 ? 6.254 -7.269 -11.643 1.00 83.12 105 ALA A C 1
ATOM 822 O O . ALA A 1 105 ? 6.012 -8.261 -12.329 1.00 83.12 105 ALA A O 1
ATOM 823 N N . LEU A 1 106 ? 7.450 -7.077 -11.075 1.00 79.88 106 LEU A N 1
ATOM 824 C CA . LEU A 1 106 ? 8.621 -7.924 -11.321 1.00 79.88 106 LEU A CA 1
ATOM 825 C C . LEU A 1 106 ? 8.506 -9.321 -10.696 1.00 79.88 106 LEU A C 1
ATOM 827 O O . LEU A 1 106 ? 8.876 -10.309 -11.322 1.00 79.88 106 LEU A O 1
ATOM 831 N N . MET A 1 107 ? 8.042 -9.427 -9.445 1.00 74.25 107 MET A N 1
ATOM 832 C CA . MET A 1 107 ? 8.103 -10.698 -8.711 1.00 74.25 107 MET A CA 1
ATOM 833 C C . MET A 1 107 ? 6.891 -11.604 -8.911 1.00 74.25 107 MET A C 1
ATOM 835 O O . MET A 1 107 ? 7.038 -12.816 -8.757 1.00 74.25 107 MET A O 1
ATOM 839 N N . LYS A 1 108 ? 5.701 -11.043 -9.151 1.00 67.69 108 LYS A N 1
ATOM 840 C CA . LYS A 1 108 ? 4.469 -11.832 -9.297 1.00 67.69 108 LYS A CA 1
ATOM 841 C C . LYS A 1 108 ? 4.021 -11.960 -10.745 1.00 67.69 108 LYS A C 1
ATOM 843 O O . LYS A 1 108 ? 3.576 -13.039 -11.116 1.00 67.69 108 LYS A O 1
ATOM 848 N N . CYS A 1 109 ? 4.151 -10.897 -11.537 1.00 66.81 109 CYS A N 1
ATOM 849 C CA . CYS A 1 109 ? 3.654 -10.880 -12.915 1.00 66.81 109 CYS A CA 1
ATOM 850 C C . CYS A 1 109 ? 4.755 -11.099 -13.963 1.00 66.81 109 CYS A C 1
ATOM 852 O O . CYS A 1 109 ? 4.434 -11.428 -15.098 1.00 66.81 109 CYS A O 1
ATOM 854 N N . GLY A 1 110 ? 6.034 -10.908 -13.608 1.00 76.12 110 GLY A N 1
ATOM 855 C CA . GLY A 1 110 ? 7.128 -10.864 -14.587 1.00 76.12 110 GLY A CA 1
ATOM 856 C C . GLY A 1 110 ? 6.985 -9.712 -15.591 1.00 76.12 110 GLY A C 1
ATOM 857 O O . GLY A 1 110 ? 7.604 -9.735 -16.649 1.00 76.12 110 GLY A O 1
ATOM 858 N N . ASP A 1 111 ? 6.158 -8.715 -15.269 1.00 82.62 111 ASP A N 1
ATOM 859 C CA . ASP A 1 111 ? 5.807 -7.604 -16.148 1.00 82.62 111 ASP A CA 1
ATOM 860 C C . ASP A 1 111 ? 6.856 -6.496 -16.015 1.00 82.62 111 ASP A C 1
ATOM 862 O O . ASP A 1 111 ? 6.732 -5.555 -15.224 1.00 82.62 111 ASP A O 1
ATOM 866 N N . VAL A 1 112 ? 7.952 -6.676 -16.750 1.00 82.56 112 VAL A N 1
ATOM 867 C CA . VAL A 1 112 ? 9.088 -5.749 -16.752 1.00 82.56 112 VAL A CA 1
ATOM 868 C C . VAL A 1 112 ? 8.695 -4.403 -17.347 1.00 82.56 112 VAL A C 1
ATOM 870 O O . VAL A 1 112 ? 9.082 -3.377 -16.800 1.00 82.56 112 VAL A O 1
ATOM 873 N N . ALA A 1 113 ? 7.872 -4.392 -18.398 1.00 84.00 113 ALA A N 1
ATOM 874 C CA . ALA A 1 113 ? 7.449 -3.163 -19.062 1.00 84.00 113 ALA A CA 1
ATOM 875 C C . ALA A 1 113 ? 6.657 -2.253 -18.110 1.00 84.00 113 ALA A C 1
ATOM 877 O O . ALA A 1 113 ? 6.922 -1.051 -18.018 1.00 84.00 113 ALA A O 1
ATOM 878 N N . HIS A 1 114 ? 5.726 -2.821 -17.339 1.00 86.62 114 HIS A N 1
ATOM 879 C CA . HIS A 1 114 ? 5.017 -2.059 -16.317 1.00 86.62 114 HIS A CA 1
ATOM 880 C C . HIS A 1 114 ? 5.961 -1.591 -15.198 1.00 86.62 114 HIS A C 1
ATOM 882 O O . HIS A 1 114 ? 5.883 -0.438 -14.768 1.00 86.62 114 HIS A O 1
ATOM 888 N N . ALA A 1 115 ? 6.892 -2.441 -14.748 1.00 86.50 115 ALA A N 1
ATOM 889 C CA . ALA A 1 115 ? 7.875 -2.055 -13.736 1.00 86.50 115 ALA A CA 1
ATOM 890 C C . ALA A 1 115 ? 8.775 -0.891 -14.195 1.00 86.50 115 ALA A C 1
ATOM 892 O O . ALA A 1 115 ? 9.006 0.039 -13.424 1.00 86.50 115 ALA A O 1
ATOM 893 N N . GLU A 1 116 ? 9.227 -0.896 -15.449 1.00 85.25 116 GLU A N 1
ATOM 894 C CA . GLU A 1 116 ? 9.996 0.194 -16.060 1.00 85.25 116 GLU A CA 1
ATOM 895 C C . GLU A 1 116 ? 9.172 1.474 -16.173 1.00 85.25 116 GLU A C 1
ATOM 897 O O . GLU A 1 116 ? 9.637 2.548 -15.790 1.00 85.25 116 GLU A O 1
ATOM 902 N N . SER A 1 117 ? 7.922 1.369 -16.628 1.00 88.25 117 SER A N 1
ATOM 903 C CA . SER A 1 117 ? 7.009 2.512 -16.694 1.00 88.25 117 SER A CA 1
ATOM 904 C C . SER A 1 117 ? 6.843 3.181 -15.323 1.00 88.25 117 SER A C 1
ATOM 906 O O . SER A 1 117 ? 6.977 4.404 -15.197 1.00 88.25 117 SER A O 1
ATOM 908 N N . LEU A 1 118 ? 6.647 2.383 -14.267 1.00 88.31 118 LEU A N 1
ATOM 909 C CA . LEU A 1 118 ? 6.581 2.865 -12.886 1.00 88.31 118 LEU A CA 1
ATOM 910 C C . LEU A 1 118 ? 7.906 3.489 -12.431 1.00 88.31 118 LEU A C 1
ATOM 912 O O . LEU A 1 118 ? 7.902 4.552 -11.806 1.00 88.31 118 LEU A O 1
ATOM 916 N N . PHE A 1 119 ? 9.036 2.862 -12.758 1.00 86.12 119 PHE A N 1
ATOM 917 C CA . PHE A 1 119 ? 10.367 3.361 -12.421 1.00 86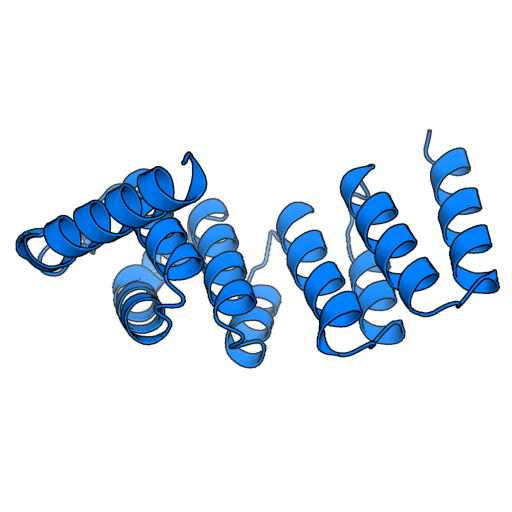.12 119 PHE A CA 1
ATOM 918 C C . PHE A 1 119 ? 10.626 4.746 -13.023 1.00 86.12 119 PHE A C 1
ATOM 920 O O . PHE A 1 119 ? 11.056 5.666 -12.320 1.00 86.12 119 PHE A O 1
ATOM 927 N N . TYR A 1 120 ? 10.323 4.925 -14.310 1.00 86.00 120 TYR A N 1
ATOM 928 C CA . TYR A 1 120 ? 10.519 6.197 -15.001 1.00 86.00 120 TYR A CA 1
ATOM 929 C C . TYR A 1 120 ? 9.538 7.275 -14.545 1.00 86.00 120 TYR A C 1
ATOM 931 O O . TYR A 1 120 ? 9.949 8.429 -14.416 1.00 86.00 120 TYR A O 1
ATOM 939 N N . SER A 1 121 ? 8.303 6.892 -14.210 1.00 86.88 121 SER A N 1
ATOM 940 C CA . SER A 1 121 ? 7.278 7.796 -13.670 1.00 86.88 121 SER A CA 1
ATOM 941 C C . SER A 1 121 ? 7.612 8.334 -12.271 1.00 86.88 121 SER A C 1
ATOM 943 O O . SER A 1 121 ? 7.128 9.403 -11.890 1.00 86.88 121 SER A O 1
ATOM 945 N N . SER A 1 122 ? 8.451 7.637 -11.495 1.00 84.88 122 SER A N 1
ATOM 946 C CA . SER A 1 122 ? 8.915 8.136 -10.198 1.00 84.88 122 SER A CA 1
ATOM 947 C C . SER A 1 122 ? 9.844 9.343 -10.375 1.00 84.88 122 SER A C 1
ATOM 949 O O . SER A 1 122 ? 10.916 9.240 -10.987 1.00 84.88 122 SER A O 1
ATOM 951 N N . LYS A 1 123 ? 9.447 10.487 -9.795 1.00 78.56 123 LYS A N 1
ATOM 952 C CA . LYS A 1 123 ? 10.239 11.733 -9.791 1.00 78.56 123 LYS A CA 1
ATOM 953 C C . LYS A 1 123 ? 11.555 11.586 -9.031 1.00 78.56 123 LYS A C 1
ATOM 955 O O . LYS A 1 123 ? 12.564 12.139 -9.447 1.00 78.56 123 LYS A O 1
ATOM 960 N N . GLU A 1 124 ? 11.545 10.814 -7.950 1.00 76.12 124 GLU A N 1
ATOM 961 C CA . GLU A 1 124 ? 12.732 10.503 -7.158 1.00 76.12 124 GLU A CA 1
ATOM 962 C C . GLU A 1 124 ? 13.052 9.014 -7.293 1.00 76.12 124 GLU A C 1
ATOM 964 O O . GLU A 1 124 ? 12.222 8.147 -7.000 1.00 76.12 124 GLU A O 1
ATOM 969 N N . LYS A 1 125 ? 14.266 8.712 -7.752 1.00 77.44 125 LYS A N 1
ATOM 970 C CA . LYS A 1 125 ? 14.777 7.347 -7.898 1.00 77.44 125 LYS A CA 1
ATOM 971 C C . LYS A 1 125 ? 15.858 7.138 -6.845 1.00 77.44 125 LYS A C 1
ATOM 973 O O . LYS A 1 125 ? 17.008 7.504 -7.039 1.00 77.44 125 LYS A O 1
ATOM 978 N N . GLY A 1 126 ? 15.476 6.590 -5.695 1.00 70.38 126 GLY A N 1
ATOM 979 C CA . GLY A 1 126 ? 16.440 6.223 -4.654 1.00 70.38 126 GLY A CA 1
ATOM 980 C C . GLY A 1 126 ? 17.135 4.893 -4.960 1.00 70.38 126 GLY A C 1
ATOM 981 O O . GLY A 1 126 ? 16.612 4.076 -5.721 1.00 70.38 126 GLY A O 1
ATOM 982 N N . LEU A 1 127 ? 18.255 4.617 -4.282 1.00 70.94 127 LEU A N 1
ATOM 983 C CA . LEU A 1 127 ? 18.974 3.328 -4.338 1.00 70.94 127 LEU A CA 1
ATOM 984 C C . LEU A 1 127 ? 18.049 2.108 -4.166 1.00 70.94 127 LEU A C 1
ATOM 986 O O . LEU A 1 127 ? 18.264 1.059 -4.770 1.00 70.94 127 LEU A O 1
ATOM 990 N N . SER A 1 128 ? 16.981 2.249 -3.374 1.00 74.38 128 SER A N 1
ATOM 991 C CA . SER A 1 128 ? 15.969 1.208 -3.181 1.00 74.38 128 SER A CA 1
ATOM 992 C C . SER A 1 128 ? 15.205 0.855 -4.463 1.00 74.38 128 SER A C 1
ATOM 994 O O . SER A 1 128 ? 14.907 -0.316 -4.676 1.00 74.38 128 SER A O 1
ATOM 996 N N . SER A 1 129 ? 14.916 1.830 -5.330 1.00 76.50 129 SER A N 1
ATOM 997 C CA . SER A 1 129 ? 14.184 1.627 -6.589 1.00 76.50 129 SER A CA 1
ATOM 998 C C . SER A 1 129 ? 15.050 0.910 -7.623 1.00 76.50 129 SER A C 1
ATOM 1000 O O . SER A 1 129 ? 14.621 -0.095 -8.187 1.00 76.50 129 SER A O 1
ATOM 1002 N N . TYR A 1 130 ? 16.305 1.346 -7.782 1.00 81.50 130 TYR A N 1
ATOM 1003 C CA . TYR A 1 130 ? 17.293 0.653 -8.616 1.00 81.50 130 TYR A CA 1
ATOM 1004 C C . TYR A 1 130 ? 17.530 -0.782 -8.129 1.00 81.50 130 TYR A C 1
ATOM 1006 O O . TYR A 1 130 ? 17.509 -1.724 -8.917 1.00 81.50 130 TYR A O 1
ATOM 1014 N N . GLY A 1 131 ? 17.668 -0.979 -6.813 1.00 81.38 131 GLY A N 1
ATOM 1015 C CA . GLY A 1 131 ? 17.834 -2.309 -6.227 1.00 81.38 131 GLY A CA 1
ATOM 1016 C C . GLY A 1 131 ? 16.641 -3.246 -6.460 1.00 81.38 131 GLY A C 1
ATOM 1017 O O . GLY A 1 131 ? 16.840 -4.454 -6.601 1.00 81.38 131 GLY A O 1
ATOM 1018 N N . VAL A 1 132 ? 15.410 -2.720 -6.514 1.00 84.00 132 VAL A N 1
ATOM 1019 C CA . VAL A 1 132 ? 14.209 -3.500 -6.867 1.00 84.00 132 VAL A CA 1
ATOM 1020 C C . VAL A 1 132 ? 14.247 -3.918 -8.338 1.00 84.00 132 VAL A C 1
ATOM 1022 O O . VAL A 1 132 ? 14.071 -5.106 -8.615 1.00 84.00 132 VAL A O 1
ATOM 1025 N N . MET A 1 133 ? 14.544 -2.985 -9.249 1.00 83.81 133 MET A N 1
ATOM 1026 C CA . MET A 1 133 ? 14.673 -3.252 -10.688 1.00 83.81 133 MET A CA 1
ATOM 1027 C C . MET A 1 133 ? 15.742 -4.310 -10.967 1.00 83.81 133 MET A C 1
ATOM 1029 O O . MET A 1 133 ? 15.442 -5.353 -11.543 1.00 83.81 133 MET A O 1
ATOM 1033 N N . MET A 1 134 ? 16.957 -4.112 -10.452 1.00 82.56 134 MET A N 1
ATOM 1034 C CA . MET A 1 134 ? 18.084 -5.027 -10.654 1.00 82.56 134 MET A CA 1
ATOM 1035 C C . MET A 1 134 ? 17.799 -6.443 -10.150 1.00 82.56 134 MET A C 1
ATOM 1037 O O . MET A 1 134 ? 18.096 -7.419 -10.835 1.00 82.56 134 MET A O 1
ATOM 1041 N N . LYS A 1 135 ? 17.189 -6.584 -8.964 1.00 80.38 135 LYS A N 1
ATOM 1042 C CA . LYS A 1 135 ? 16.825 -7.907 -8.428 1.00 80.38 135 LYS A CA 1
ATOM 1043 C C . LYS A 1 135 ? 15.757 -8.602 -9.269 1.00 80.38 135 LYS A C 1
ATOM 1045 O O . LYS A 1 135 ? 15.828 -9.818 -9.428 1.00 80.38 135 LYS A O 1
ATOM 1050 N N . GLY A 1 136 ? 14.769 -7.857 -9.767 1.00 79.44 136 GLY A N 1
ATOM 1051 C CA . GLY A 1 136 ? 13.718 -8.405 -10.622 1.00 79.44 136 GLY A CA 1
ATOM 1052 C C . GLY A 1 136 ? 14.251 -8.844 -11.982 1.00 79.44 136 GLY A C 1
ATOM 1053 O O . GLY A 1 136 ? 14.071 -9.995 -12.362 1.00 79.44 136 GLY A O 1
ATOM 1054 N N . ILE A 1 137 ? 14.974 -7.956 -12.661 1.00 79.12 137 ILE A N 1
ATOM 1055 C CA . ILE A 1 137 ? 15.569 -8.182 -13.983 1.00 79.12 137 ILE A CA 1
ATOM 1056 C C . ILE A 1 137 ? 16.561 -9.356 -13.955 1.00 79.12 137 ILE A C 1
ATOM 1058 O O . ILE A 1 137 ? 16.485 -10.243 -14.803 1.00 79.12 137 ILE A O 1
ATOM 1062 N N . ASN A 1 138 ? 17.431 -9.423 -12.939 1.00 79.81 138 ASN A N 1
ATOM 1063 C CA . ASN A 1 138 ? 18.375 -10.532 -12.782 1.00 79.81 138 ASN A CA 1
ATOM 1064 C C . ASN A 1 138 ? 17.654 -11.874 -12.573 1.00 79.81 138 ASN A C 1
ATOM 1066 O O . ASN A 1 138 ? 18.022 -12.880 -13.163 1.00 79.81 138 ASN A O 1
ATOM 1070 N N . ARG A 1 139 ? 16.572 -11.898 -11.782 1.00 78.00 139 ARG A N 1
ATOM 1071 C CA . ARG A 1 139 ? 15.767 -13.116 -11.590 1.00 78.00 139 ARG A CA 1
ATOM 1072 C C . ARG A 1 139 ? 15.113 -13.599 -12.890 1.00 78.00 139 ARG A C 1
ATOM 1074 O O . ARG A 1 139 ? 14.881 -14.796 -13.034 1.00 78.00 139 ARG A O 1
ATOM 1081 N N . LEU A 1 140 ? 14.799 -12.679 -13.796 1.00 79.44 140 LEU A N 1
ATOM 1082 C CA . LEU A 1 140 ? 14.220 -12.972 -15.106 1.00 79.44 140 LEU A CA 1
ATOM 1083 C C . LEU A 1 140 ? 15.291 -13.240 -16.184 1.00 79.44 140 LEU A C 1
ATOM 1085 O O . LEU A 1 140 ? 14.923 -13.559 -17.309 1.00 79.44 140 LEU A O 1
ATOM 1089 N N . ASN A 1 141 ? 16.588 -13.165 -15.846 1.00 81.31 141 ASN A N 1
ATOM 1090 C CA . ASN A 1 141 ? 17.734 -13.321 -16.756 1.00 81.31 141 ASN A CA 1
ATOM 1091 C C . ASN A 1 141 ? 17.740 -12.338 -17.947 1.00 81.31 141 ASN A C 1
ATOM 1093 O O . ASN A 1 141 ? 18.133 -12.700 -19.054 1.00 81.31 141 ASN A O 1
ATOM 1097 N N . ILE A 1 142 ? 17.312 -11.089 -17.731 1.00 77.38 142 ILE A N 1
ATOM 1098 C CA . ILE A 1 142 ? 17.246 -10.047 -18.774 1.00 77.38 142 ILE A CA 1
ATOM 1099 C C . ILE A 1 142 ? 18.463 -9.115 -18.637 1.00 77.38 142 ILE A C 1
ATOM 1101 O O . ILE A 1 142 ? 18.383 -8.037 -18.053 1.00 77.38 142 ILE A O 1
ATOM 1105 N N . PHE A 1 143 ? 19.632 -9.552 -19.104 1.00 74.94 143 PHE A N 1
ATOM 1106 C CA . PHE A 1 143 ? 20.905 -8.877 -18.802 1.00 74.94 143 PHE A CA 1
ATOM 1107 C C . PHE A 1 143 ? 21.053 -7.475 -19.421 1.00 74.94 143 PHE A C 1
ATOM 1109 O O . PHE A 1 143 ? 21.583 -6.589 -18.752 1.00 74.94 143 PHE A O 1
ATOM 1116 N N . ASP A 1 144 ? 20.512 -7.237 -20.618 1.00 74.69 144 ASP A N 1
ATOM 1117 C CA . ASP A 1 144 ? 20.624 -5.938 -21.305 1.00 74.69 144 ASP A CA 1
ATOM 1118 C C . ASP A 1 144 ? 19.954 -4.802 -20.505 1.00 74.69 144 ASP A C 1
ATOM 1120 O O . ASP A 1 144 ? 20.519 -3.721 -20.319 1.00 74.69 144 ASP A O 1
ATOM 1124 N N . ASN A 1 145 ? 18.773 -5.062 -19.931 1.00 76.44 145 ASN A N 1
ATOM 1125 C CA . ASN A 1 145 ? 18.071 -4.081 -19.099 1.00 76.44 145 ASN A CA 1
ATOM 1126 C C . ASN A 1 145 ? 18.810 -3.845 -17.771 1.00 76.44 145 ASN A C 1
ATOM 1128 O O . ASN A 1 145 ? 18.753 -2.745 -17.219 1.00 76.44 145 ASN A O 1
ATOM 1132 N N . ALA A 1 146 ? 19.513 -4.854 -17.244 1.00 75.62 146 ALA A N 1
ATOM 1133 C CA . ALA A 1 146 ? 20.277 -4.722 -16.005 1.00 75.62 146 ALA A CA 1
ATOM 1134 C C . ALA A 1 146 ? 21.468 -3.769 -16.187 1.00 75.62 146 ALA A C 1
ATOM 1136 O O . ALA A 1 146 ? 21.708 -2.910 -15.339 1.00 75.62 146 ALA A O 1
ATOM 1137 N N . GLU A 1 147 ? 22.186 -3.885 -17.305 1.00 77.25 147 GLU A N 1
ATOM 1138 C CA . GLU A 1 147 ? 23.301 -2.994 -17.633 1.00 77.25 147 GLU A CA 1
ATOM 1139 C C . GLU A 1 147 ? 22.824 -1.547 -17.826 1.00 77.25 147 GLU A C 1
ATOM 1141 O O . GLU A 1 147 ? 23.403 -0.616 -17.255 1.00 77.25 147 GLU A O 1
ATOM 1146 N N . LEU A 1 148 ? 21.696 -1.357 -18.520 1.00 78.88 148 LEU A N 1
ATOM 1147 C CA . LEU A 1 148 ? 21.081 -0.042 -18.700 1.00 78.88 148 LEU A CA 1
ATOM 1148 C C . LEU A 1 148 ? 20.715 0.606 -17.355 1.00 78.88 148 LEU A C 1
ATOM 1150 O O . LEU A 1 148 ? 21.099 1.748 -17.092 1.00 78.88 148 LEU A O 1
ATOM 1154 N N . VAL A 1 149 ? 20.016 -0.120 -16.479 1.00 78.38 149 VAL A N 1
ATOM 1155 C CA . VAL A 1 149 ? 19.613 0.380 -15.154 1.00 78.38 149 VAL A CA 1
ATOM 1156 C C . VAL A 1 149 ? 20.835 0.710 -14.283 1.00 78.38 149 VAL A C 1
ATOM 1158 O O . VAL A 1 149 ? 20.822 1.722 -13.578 1.00 78.38 149 VAL A O 1
ATOM 1161 N N . MET A 1 150 ? 21.911 -0.083 -14.356 1.00 78.06 150 MET A N 1
ATOM 1162 C CA . MET A 1 150 ? 23.171 0.206 -13.655 1.00 78.06 150 MET A CA 1
ATOM 1163 C C . MET A 1 150 ? 23.854 1.466 -14.184 1.00 78.06 150 MET A C 1
ATOM 1165 O O . MET A 1 150 ? 24.301 2.290 -13.387 1.00 78.06 150 MET A O 1
ATOM 1169 N N . SER A 1 151 ? 23.907 1.653 -15.505 1.00 78.88 151 SER A N 1
ATOM 1170 C CA . SER A 1 151 ? 24.507 2.850 -16.106 1.00 78.88 151 SER A CA 1
ATOM 1171 C C . SER A 1 151 ? 23.791 4.131 -15.655 1.00 78.88 151 SER A C 1
ATOM 1173 O O . SER A 1 151 ? 24.437 5.108 -15.280 1.00 78.88 151 SER A O 1
ATOM 1175 N N . GLN A 1 152 ? 22.455 4.097 -15.580 1.00 78.44 152 GLN A N 1
ATOM 1176 C CA . GLN A 1 152 ? 21.635 5.214 -15.107 1.00 78.44 152 GLN A CA 1
ATOM 1177 C C . GLN A 1 152 ? 21.861 5.517 -13.620 1.00 78.44 152 GLN A C 1
ATOM 1179 O O . GLN A 1 152 ? 21.879 6.687 -13.239 1.00 78.44 152 GLN A O 1
ATOM 1184 N N . LEU A 1 153 ? 22.083 4.492 -12.787 1.00 78.81 153 LEU A N 1
ATOM 1185 C CA . LEU A 1 153 ? 22.397 4.684 -11.370 1.00 78.81 153 LEU A CA 1
ATOM 1186 C C . LEU A 1 153 ? 23.691 5.488 -11.188 1.00 78.81 153 LEU A C 1
ATOM 1188 O O . LEU A 1 153 ? 23.691 6.453 -10.427 1.00 78.81 153 LEU A O 1
ATOM 1192 N N . PHE A 1 154 ? 24.762 5.124 -11.899 1.00 78.31 154 PHE A N 1
ATOM 1193 C CA . PHE A 1 154 ? 26.057 5.805 -11.790 1.00 78.31 154 PHE A CA 1
ATOM 1194 C C . PHE A 1 154 ? 26.036 7.247 -12.306 1.00 78.31 154 PHE A C 1
ATOM 1196 O O . PHE A 1 154 ? 26.785 8.066 -11.795 1.00 78.31 154 PHE A O 1
ATOM 1203 N N . ILE A 1 155 ? 25.173 7.575 -13.273 1.00 75.75 155 ILE A N 1
ATOM 1204 C CA . ILE A 1 155 ? 24.985 8.960 -13.747 1.00 75.75 155 ILE A CA 1
ATOM 1205 C C . ILE A 1 155 ? 24.271 9.824 -12.693 1.00 75.75 155 ILE A C 1
ATOM 1207 O O . ILE A 1 155 ? 24.430 11.041 -12.676 1.00 75.75 155 ILE A O 1
ATOM 1211 N N . SER A 1 156 ? 23.456 9.209 -11.832 1.00 67.12 156 SER A N 1
ATOM 1212 C CA . SER A 1 156 ? 22.658 9.912 -10.819 1.00 67.12 156 SER A CA 1
ATOM 1213 C C . SER A 1 156 ? 23.340 10.092 -9.453 1.00 67.12 156 SER A C 1
ATOM 1215 O O . SER A 1 156 ? 22.727 10.690 -8.566 1.00 67.12 156 SER A O 1
ATOM 1217 N N . LEU A 1 157 ? 24.559 9.563 -9.276 1.00 66.69 157 LEU A N 1
ATOM 1218 C CA . LEU A 1 157 ? 25.395 9.670 -8.069 1.00 66.69 157 LEU A CA 1
ATOM 1219 C C . LEU A 1 157 ? 26.489 10.726 -8.257 1.00 66.69 157 LEU A C 1
ATOM 1221 O O . LEU A 1 157 ? 26.760 11.439 -7.266 1.00 66.69 157 LEU A O 1
#

Secondary structure (DSSP, 8-state):
-HHHHHHHHHHHHHHHHHHHTSTTGGGS-HHHHHHHHHHHHHHT-HHHHHHHHHHTHHHHHH-HHHHHHHHHHHHHTT-HHHHHHHHHH-SS--HHHHHHHHHHIIIII--HHHHHHHHHH-S---HHHHHHHHHHHHHTT-HHHHHHHHHHHHHT-

Solvent-accessible surface area (backbone atoms only — not comparable to full-atom values): 8648 Å² total; per-residue (Å²): 113,67,70,62,53,52,52,56,50,32,52,52,53,48,53,52,34,70,75,64,36,66,92,47,48,84,77,51,52,66,68,58,51,38,52,51,34,51,29,25,24,76,69,49,37,50,67,63,44,50,54,51,48,68,71,38,49,78,53,38,80,74,29,68,64,45,40,46,37,49,34,52,21,25,51,62,42,66,39,50,68,60,20,49,55,54,53,70,72,43,84,81,73,48,60,67,50,46,42,54,52,28,44,43,27,33,74,76,67,63,36,53,68,61,22,51,54,46,58,67,69,41,91,58,80,51,74,69,45,55,52,44,52,46,56,33,32,57,76,70,68,42,62,71,62,39,53,53,55,51,55,54,51,65,75,75,107